Protein AF-A0A958MCW1-F1 (afdb_monomer_lite)

Radius of gyration: 12.0 Å; chains: 1; bounding box: 28×15×32 Å

Structure (mmCIF, N/CA/C/O backbone):
data_AF-A0A958MCW1-F1
#
_entry.id   AF-A0A958MCW1-F1
#
loop_
_atom_site.group_PDB
_atom_site.id
_atom_site.type_symbol
_atom_site.label_atom_id
_atom_site.label_alt_id
_atom_site.label_comp_id
_atom_site.label_asym_id
_atom_site.label_entity_id
_atom_site.label_seq_id
_atom_site.pdbx_PDB_ins_code
_atom_site.Cartn_x
_atom_site.Cartn_y
_atom_site.Cartn_z
_atom_site.occupancy
_atom_site.B_iso_or_equiv
_atom_site.auth_seq_id
_atom_site.auth_comp_id
_atom_site.auth_asym_id
_atom_site.auth_atom_id
_atom_site.pdbx_PDB_model_num
ATOM 1 N N . MET A 1 1 ? 7.429 1.155 5.323 1.00 81.81 1 MET A N 1
ATOM 2 C CA . MET A 1 1 ? 8.038 0.837 4.019 1.00 81.81 1 MET A CA 1
ATOM 3 C C . MET A 1 1 ? 8.267 2.129 3.259 1.00 81.81 1 MET A C 1
ATOM 5 O O . MET A 1 1 ? 7.304 2.860 3.022 1.00 81.81 1 MET A O 1
ATOM 9 N N . THR A 1 2 ? 9.526 2.448 2.969 1.00 84.69 2 THR A N 1
ATOM 10 C CA . THR A 1 2 ? 9.910 3.692 2.283 1.00 84.69 2 THR A CA 1
ATOM 11 C C . THR A 1 2 ? 9.909 3.507 0.763 1.00 84.69 2 THR A C 1
ATOM 13 O O . THR A 1 2 ? 9.854 2.382 0.272 1.00 84.69 2 THR A O 1
ATOM 16 N N . ASN A 1 3 ? 9.955 4.605 0.000 1.00 82.81 3 ASN A N 1
ATOM 17 C CA . ASN A 1 3 ? 10.100 4.515 -1.457 1.00 82.81 3 ASN A CA 1
ATOM 18 C C . ASN A 1 3 ? 11.466 3.925 -1.843 1.00 82.81 3 ASN A C 1
ATOM 20 O O . ASN A 1 3 ? 11.515 3.079 -2.725 1.00 82.81 3 ASN A O 1
ATOM 24 N N . GLN A 1 4 ? 12.537 4.298 -1.139 1.00 84.31 4 GLN A N 1
ATOM 25 C CA . GLN A 1 4 ? 13.897 3.835 -1.424 1.00 84.31 4 GLN A CA 1
ATOM 26 C C . GLN A 1 4 ? 14.042 2.309 -1.274 1.00 84.31 4 GLN A C 1
ATOM 28 O O . GLN A 1 4 ? 14.662 1.662 -2.111 1.00 84.31 4 GLN A O 1
ATOM 33 N N . GLU A 1 5 ? 13.402 1.700 -0.267 1.00 86.44 5 GLU A N 1
ATOM 34 C CA . GLU A 1 5 ? 13.366 0.231 -0.120 1.00 86.44 5 GLU A CA 1
ATOM 35 C C . GLU A 1 5 ? 12.641 -0.488 -1.269 1.00 86.44 5 GLU A C 1
ATOM 37 O O . GLU A 1 5 ? 12.885 -1.673 -1.500 1.00 86.44 5 GLU A O 1
ATOM 42 N N . LEU A 1 6 ? 11.739 0.203 -1.972 1.00 91.19 6 LEU A N 1
ATOM 43 C CA . LEU A 1 6 ? 10.952 -0.356 -3.071 1.00 91.19 6 LEU A CA 1
ATOM 44 C C . LEU A 1 6 ? 11.617 -0.157 -4.440 1.00 91.19 6 LEU A C 1
ATOM 46 O O . LEU A 1 6 ? 11.339 -0.937 -5.343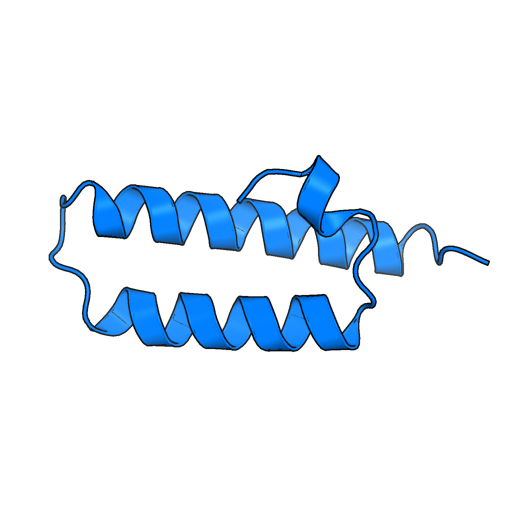 1.00 91.19 6 LEU A O 1
ATOM 50 N N . GLU A 1 7 ? 12.497 0.836 -4.604 1.00 86.44 7 GLU A N 1
ATOM 51 C CA . GLU A 1 7 ? 13.155 1.146 -5.890 1.00 86.44 7 GLU A CA 1
ATOM 52 C C . GLU A 1 7 ? 14.106 0.049 -6.389 1.00 86.44 7 GLU A C 1
ATOM 54 O O . GLU A 1 7 ? 14.370 -0.044 -7.587 1.00 86.44 7 GLU A O 1
ATOM 59 N N . HIS A 1 8 ? 14.603 -0.793 -5.484 1.00 86.19 8 HIS A N 1
ATOM 60 C CA . HIS A 1 8 ? 15.501 -1.904 -5.812 1.00 86.19 8 HIS A CA 1
ATOM 61 C C . HIS A 1 8 ? 14.782 -3.255 -5.944 1.00 86.19 8 HIS A C 1
ATOM 63 O O . HIS A 1 8 ? 15.430 -4.281 -6.144 1.00 86.19 8 HIS A O 1
ATOM 69 N N . ARG A 1 9 ? 13.452 -3.290 -5.795 1.00 89.81 9 ARG A N 1
ATOM 70 C CA . ARG A 1 9 ? 12.663 -4.527 -5.847 1.00 89.81 9 ARG A CA 1
ATOM 71 C C . ARG A 1 9 ? 12.204 -4.802 -7.274 1.00 89.81 9 ARG A C 1
ATOM 73 O O . ARG A 1 9 ? 11.770 -3.904 -7.983 1.00 89.81 9 ARG A O 1
ATOM 80 N N . SER A 1 10 ? 12.225 -6.065 -7.680 1.00 90.88 10 SER A N 1
ATOM 81 C CA . SER A 1 10 ? 11.656 -6.490 -8.962 1.00 90.88 10 SER A CA 1
ATOM 82 C C . SER A 1 10 ? 10.135 -6.301 -9.001 1.00 90.88 10 SER A C 1
ATOM 84 O O . SER A 1 10 ? 9.468 -6.291 -7.968 1.00 90.88 10 SER A O 1
ATOM 86 N N . GLU A 1 11 ? 9.538 -6.253 -10.193 1.00 90.81 11 GLU A N 1
ATOM 87 C CA . GLU A 1 11 ? 8.076 -6.151 -10.336 1.00 90.81 11 GLU A CA 1
ATOM 88 C C . GLU A 1 11 ? 7.326 -7.297 -9.627 1.00 90.81 11 GLU A C 1
ATOM 90 O O . GLU A 1 11 ? 6.291 -7.073 -8.990 1.00 90.81 11 GLU A O 1
ATOM 95 N N . ALA A 1 12 ? 7.869 -8.517 -9.692 1.00 92.56 12 ALA A N 1
ATOM 96 C CA . ALA A 1 12 ? 7.318 -9.681 -9.001 1.00 92.56 12 ALA A CA 1
ATOM 97 C C . ALA A 1 12 ? 7.327 -9.499 -7.472 1.00 92.56 12 ALA A C 1
ATOM 99 O O . ALA A 1 12 ? 6.317 -9.749 -6.817 1.00 92.56 12 ALA A O 1
ATOM 100 N N . GLU A 1 13 ? 8.429 -8.984 -6.919 1.00 94.19 13 GLU A N 1
ATOM 101 C CA . GLU A 1 13 ? 8.570 -8.665 -5.492 1.00 94.19 13 GLU A CA 1
ATOM 102 C C . GLU A 1 13 ? 7.566 -7.587 -5.067 1.00 94.19 13 GLU A C 1
ATOM 104 O O . GLU A 1 13 ? 6.860 -7.738 -4.071 1.00 94.19 13 GLU A O 1
ATOM 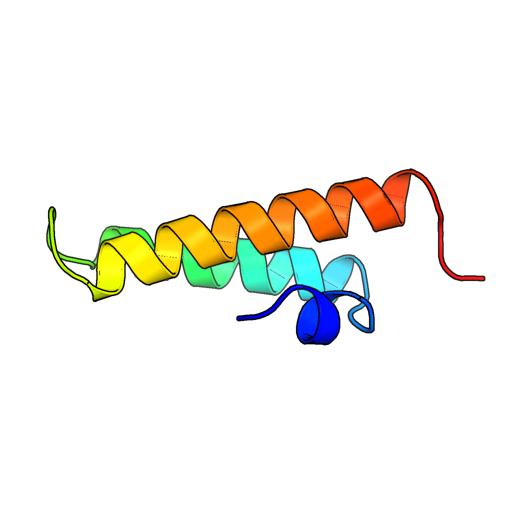109 N N . LEU A 1 14 ? 7.438 -6.517 -5.859 1.00 94.75 14 LEU A N 1
ATOM 110 C CA . LEU A 1 14 ? 6.469 -5.451 -5.607 1.00 94.75 14 LEU A CA 1
ATOM 111 C C . LEU A 1 14 ? 5.025 -5.969 -5.650 1.00 94.75 14 LEU A C 1
ATOM 113 O O . LEU A 1 14 ? 4.190 -5.553 -4.847 1.00 94.75 14 LEU A O 1
ATOM 117 N 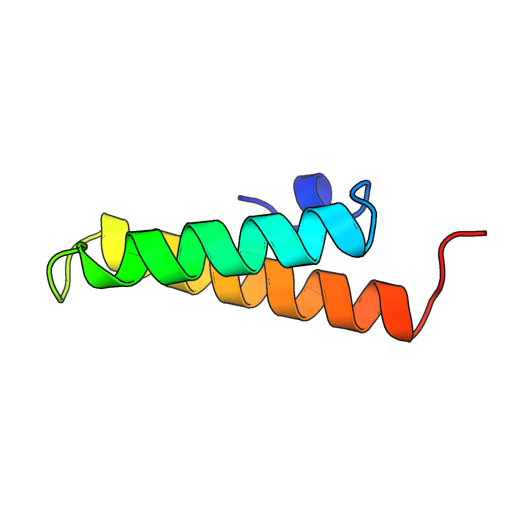N . SER A 1 15 ? 4.722 -6.891 -6.562 1.00 94.31 15 SER A N 1
ATOM 118 C CA . SER A 1 15 ? 3.395 -7.507 -6.669 1.00 94.31 15 SER A CA 1
ATOM 119 C C . SER A 1 15 ? 3.094 -8.427 -5.481 1.00 94.31 15 SER A C 1
ATOM 121 O O . SER A 1 15 ? 1.992 -8.369 -4.930 1.00 94.31 15 SER A O 1
ATOM 123 N N . ALA A 1 16 ? 4.077 -9.212 -5.029 1.00 96.31 16 ALA A N 1
ATOM 124 C CA . ALA A 1 16 ? 3.960 -10.042 -3.831 1.00 96.31 16 ALA A CA 1
ATOM 125 C C . ALA A 1 16 ? 3.745 -9.191 -2.566 1.00 96.31 16 ALA A C 1
ATOM 127 O O . ALA A 1 16 ? 2.821 -9.455 -1.794 1.00 96.31 16 ALA A O 1
ATOM 128 N N . LEU A 1 17 ? 4.525 -8.115 -2.402 1.00 95.50 17 LEU A N 1
ATOM 129 C CA . LEU A 1 17 ? 4.383 -7.168 -1.292 1.00 95.50 17 LEU A CA 1
ATOM 130 C C . LEU A 1 17 ? 3.014 -6.483 -1.299 1.00 95.50 17 LEU A C 1
ATOM 132 O O . LEU A 1 17 ? 2.382 -6.358 -0.250 1.00 95.50 17 LEU A O 1
ATOM 136 N N . PHE A 1 18 ? 2.522 -6.070 -2.471 1.00 95.31 18 PHE A N 1
ATOM 137 C CA . PHE A 1 18 ? 1.189 -5.478 -2.590 1.00 95.31 18 PHE A CA 1
ATOM 138 C C . PHE A 1 18 ? 0.104 -6.438 -2.095 1.00 95.31 18 PHE A C 1
ATOM 140 O O . PHE A 1 18 ? -0.779 -6.029 -1.335 1.00 95.31 18 PHE A O 1
ATOM 147 N N . ARG A 1 19 ? 0.184 -7.718 -2.488 1.00 96.62 19 ARG A N 1
ATOM 148 C CA . ARG A 1 19 ? -0.760 -8.747 -2.038 1.00 96.62 19 ARG A CA 1
ATOM 149 C C . ARG A 1 19 ? -0.687 -8.945 -0.526 1.00 96.62 19 ARG A C 1
ATOM 151 O O . ARG A 1 19 ? -1.714 -8.848 0.136 1.00 96.62 19 ARG A O 1
ATOM 158 N N . GLN A 1 20 ? 0.514 -9.128 0.017 1.00 96.31 20 GLN A N 1
ATOM 159 C CA . GLN A 1 20 ? 0.721 -9.357 1.448 1.00 96.31 20 GLN A CA 1
ATOM 160 C C . GLN A 1 20 ? 0.182 -8.203 2.306 1.00 96.31 20 GLN A C 1
ATOM 162 O O . GLN A 1 20 ? -0.503 -8.431 3.302 1.00 96.31 20 GLN A O 1
ATOM 167 N N . VAL A 1 21 ? 0.460 -6.952 1.924 1.00 95.50 21 VAL A N 1
ATOM 168 C CA . VAL A 1 21 ? -0.034 -5.785 2.672 1.00 95.50 21 VAL A CA 1
ATOM 169 C C . VAL A 1 21 ? -1.553 -5.638 2.519 1.00 95.50 21 VAL A C 1
ATOM 171 O O . VAL A 1 21 ? -2.223 -5.254 3.477 1.00 95.50 21 VAL A O 1
ATOM 174 N N . SER A 1 22 ? -2.113 -5.983 1.355 1.00 95.25 22 SER A N 1
ATOM 175 C CA . SER A 1 22 ? -3.566 -5.973 1.131 1.00 95.25 22 SER A CA 1
ATOM 176 C C . SER A 1 22 ? -4.281 -7.003 2.006 1.00 95.25 22 SER A C 1
ATOM 178 O O . SER A 1 22 ? -5.289 -6.677 2.626 1.00 95.25 22 SER A O 1
ATOM 180 N N . GLU A 1 23 ? -3.736 -8.216 2.111 1.00 95.81 23 GLU A N 1
ATOM 181 C CA . GLU A 1 23 ? -4.237 -9.268 3.002 1.00 95.81 23 GLU A CA 1
ATOM 182 C C . GLU A 1 23 ? -4.140 -8.829 4.469 1.00 95.81 23 GLU A C 1
ATOM 184 O O . GLU A 1 23 ? -5.137 -8.864 5.191 1.00 95.81 23 GLU A O 1
ATOM 189 N N . ALA A 1 24 ? -2.986 -8.305 4.896 1.00 92.69 24 ALA A N 1
ATOM 190 C CA . ALA A 1 24 ? -2.794 -7.809 6.258 1.00 92.69 24 ALA A CA 1
ATOM 191 C C . ALA A 1 24 ? -3.743 -6.649 6.609 1.00 92.69 24 ALA A C 1
ATOM 193 O O . ALA A 1 24 ? -4.217 -6.552 7.739 1.00 92.69 24 ALA A O 1
ATOM 194 N N . LEU A 1 25 ? -4.085 -5.784 5.648 1.00 93.94 25 LEU A N 1
ATOM 195 C CA . LEU A 1 25 ? -5.029 -4.685 5.862 1.00 93.94 25 LEU A CA 1
ATOM 196 C C . LEU A 1 25 ? -6.426 -5.186 6.270 1.00 93.94 25 LEU A C 1
ATOM 198 O O . LEU A 1 25 ? -7.115 -4.494 7.028 1.00 93.94 25 LEU A O 1
ATOM 202 N N . THR A 1 26 ? -6.845 -6.367 5.800 1.00 93.94 26 THR A N 1
ATOM 203 C CA . THR A 1 26 ? -8.180 -6.923 6.095 1.00 93.94 26 THR A CA 1
ATOM 204 C C . THR A 1 26 ? -8.384 -7.234 7.576 1.00 93.94 26 THR A C 1
ATOM 206 O O . THR A 1 26 ? -9.499 -7.094 8.071 1.00 93.94 26 THR A O 1
ATOM 209 N N . VAL A 1 27 ? -7.307 -7.565 8.294 1.00 94.19 27 VAL A N 1
ATOM 210 C CA . VAL A 1 27 ? -7.337 -7.902 9.727 1.00 94.19 27 VAL A CA 1
ATOM 211 C C . VAL A 1 27 ? -6.994 -6.715 10.634 1.00 94.19 27 VAL A C 1
ATOM 213 O O . VAL A 1 27 ? -7.010 -6.841 11.855 1.00 94.19 27 VAL A O 1
ATOM 216 N N . THR A 1 28 ? -6.685 -5.543 10.065 1.00 93.06 28 THR A N 1
ATOM 217 C CA . THR A 1 28 ? -6.376 -4.336 10.852 1.00 93.06 28 THR A CA 1
ATOM 218 C C . THR A 1 28 ? -7.636 -3.609 11.307 1.00 93.06 28 THR A C 1
ATOM 220 O O . THR A 1 28 ? -8.550 -3.350 10.518 1.00 93.06 28 THR A O 1
ATOM 223 N N . GLU A 1 29 ? -7.642 -3.172 12.566 1.00 93.75 29 GLU A N 1
ATOM 224 C CA . GLU A 1 29 ? -8.723 -2.354 13.113 1.00 93.75 29 GLU A CA 1
ATOM 225 C C . GLU A 1 29 ? -8.833 -1.002 12.387 1.00 93.75 29 GLU A C 1
ATOM 227 O O . GLU A 1 29 ? -7.833 -0.347 12.056 1.00 93.75 29 GLU A O 1
ATOM 232 N N . LYS A 1 30 ? -10.070 -0.561 12.142 1.00 91.50 30 LYS A N 1
ATOM 233 C CA . LYS A 1 30 ? -10.359 0.751 11.552 1.00 91.50 30 LYS A CA 1
ATOM 234 C C . LYS A 1 30 ? -9.832 1.872 12.450 1.00 91.50 30 LYS A C 1
ATOM 236 O O . LYS A 1 30 ? -10.003 1.841 13.655 1.00 91.50 30 LYS A O 1
ATOM 241 N N . GLY A 1 31 ? -9.192 2.877 11.854 1.00 91.25 31 GLY A N 1
ATOM 242 C CA . GLY A 1 31 ? -8.638 4.016 12.599 1.00 91.25 31 GLY A CA 1
ATOM 243 C C . GLY A 1 31 ? -7.327 3.730 13.342 1.00 91.25 31 GLY A C 1
ATOM 244 O O . GLY A 1 31 ? -6.682 4.674 13.802 1.00 91.25 31 GLY A O 1
ATOM 245 N N . SER A 1 32 ? -6.871 2.475 13.393 1.00 94.44 32 SER A N 1
ATOM 246 C CA . SER A 1 32 ? -5.588 2.132 14.007 1.00 94.44 32 SER A CA 1
ATOM 247 C C . SER A 1 32 ? -4.398 2.704 13.228 1.00 94.44 32 SER A C 1
ATOM 249 O O . SER A 1 32 ? -4.429 2.877 12.002 1.00 94.44 32 SER A O 1
ATOM 251 N N . THR A 1 33 ? -3.300 2.961 13.941 1.00 94.06 33 THR A N 1
ATOM 252 C CA . THR A 1 33 ? -2.016 3.326 13.321 1.00 94.06 33 THR A CA 1
ATOM 253 C C . THR A 1 33 ? -1.534 2.233 12.366 1.00 94.06 33 THR A C 1
ATOM 255 O O . THR A 1 33 ? -1.041 2.546 11.286 1.00 94.06 33 THR A O 1
ATOM 258 N N . ALA A 1 34 ? -1.754 0.958 12.707 1.00 92.38 34 ALA A N 1
ATOM 259 C CA . ALA A 1 34 ? -1.421 -0.174 11.845 1.00 92.38 34 ALA A CA 1
ATOM 260 C C . ALA A 1 34 ? -2.130 -0.084 10.485 1.00 92.38 34 ALA A C 1
ATOM 262 O O . ALA A 1 34 ? -1.488 -0.220 9.443 1.00 92.38 34 ALA A O 1
ATOM 263 N N . ARG A 1 35 ? -3.428 0.248 10.482 1.00 94.25 35 ARG A N 1
ATOM 264 C CA . ARG A 1 35 ? -4.198 0.442 9.249 1.00 94.25 35 ARG A CA 1
ATOM 265 C C . ARG A 1 35 ? -3.669 1.604 8.410 1.00 94.25 35 ARG A C 1
ATOM 267 O O . ARG A 1 35 ? -3.509 1.453 7.202 1.00 94.25 35 ARG A O 1
ATOM 274 N N . ARG A 1 36 ? -3.367 2.752 9.033 1.00 95.25 36 ARG A N 1
ATOM 275 C CA . ARG A 1 36 ? -2.782 3.908 8.323 1.00 95.25 36 ARG A CA 1
ATOM 276 C C . ARG A 1 36 ? -1.431 3.562 7.693 1.00 95.25 36 ARG A C 1
ATOM 278 O O . ARG A 1 36 ? -1.200 3.891 6.533 1.00 95.25 36 ARG A O 1
ATOM 285 N N . ASN A 1 37 ? -0.578 2.845 8.420 1.00 94.50 37 ASN A N 1
ATOM 286 C CA . ASN A 1 37 ? 0.734 2.422 7.932 1.00 94.50 37 ASN A CA 1
ATOM 287 C C . ASN A 1 37 ? 0.630 1.416 6.775 1.00 94.50 37 ASN A C 1
ATOM 289 O O . ASN A 1 37 ? 1.401 1.498 5.814 1.00 94.50 37 ASN A O 1
ATOM 293 N N . ALA A 1 38 ? -0.329 0.487 6.842 1.00 94.56 38 ALA A N 1
ATOM 294 C CA . ALA A 1 38 ? -0.604 -0.459 5.764 1.00 94.56 38 ALA A CA 1
ATOM 295 C C . ALA A 1 38 ? -1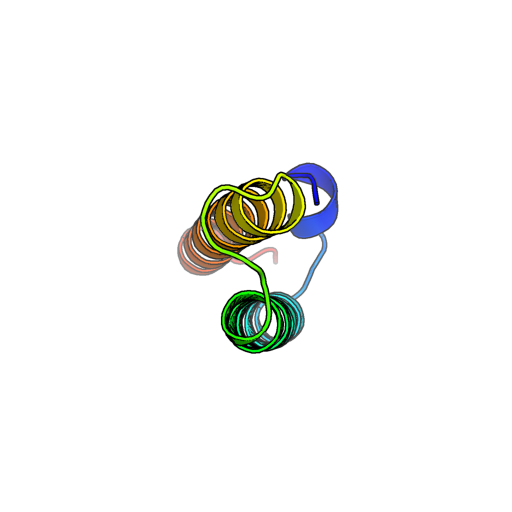.083 0.264 4.493 1.00 94.56 38 ALA A C 1
ATOM 297 O O . ALA A 1 38 ? -0.546 0.020 3.416 1.00 94.56 38 ALA A O 1
ATOM 298 N N . LEU A 1 39 ? -2.009 1.222 4.620 1.00 95.50 39 LEU A N 1
ATOM 299 C CA . LEU A 1 39 ? -2.473 2.046 3.495 1.00 95.50 39 LEU A CA 1
ATOM 300 C C . LEU A 1 39 ? -1.338 2.859 2.858 1.00 95.50 39 LEU A C 1
ATOM 302 O O . LEU A 1 39 ? -1.178 2.832 1.639 1.00 95.50 39 LEU A O 1
ATOM 306 N N . ALA A 1 40 ? -0.507 3.517 3.671 1.00 95.38 40 ALA A N 1
ATOM 307 C CA . ALA A 1 40 ? 0.657 4.250 3.174 1.00 95.38 40 ALA A CA 1
ATOM 308 C C . ALA A 1 40 ? 1.647 3.327 2.438 1.00 95.38 40 ALA A C 1
ATOM 310 O O . ALA A 1 40 ? 2.203 3.691 1.403 1.00 95.38 40 ALA A O 1
ATOM 311 N N . SER A 1 41 ? 1.836 2.102 2.939 1.00 95.00 41 SER A N 1
ATOM 312 C CA . SER A 1 41 ? 2.695 1.106 2.291 1.00 95.00 41 SER A CA 1
ATOM 313 C C . SER A 1 41 ? 2.126 0.650 0.942 1.00 95.00 41 SER A C 1
ATOM 315 O O . SER A 1 41 ? 2.884 0.561 -0.021 1.00 95.00 41 SER A O 1
ATOM 317 N N . LEU A 1 42 ? 0.808 0.430 0.835 1.00 96.06 42 LEU A N 1
ATOM 318 C CA . LEU A 1 42 ? 0.147 0.102 -0.438 1.00 96.06 42 LEU A CA 1
ATOM 319 C C . LEU A 1 42 ? 0.303 1.214 -1.477 1.00 96.06 42 LEU A C 1
ATOM 321 O O . LEU A 1 42 ? 0.589 0.922 -2.640 1.00 96.06 42 LEU A O 1
ATOM 325 N N . GLU A 1 43 ? 0.155 2.478 -1.070 1.00 95.56 43 GLU A N 1
ATOM 326 C CA . GLU A 1 43 ? 0.352 3.612 -1.976 1.00 95.56 43 GLU A CA 1
ATOM 327 C C . GLU A 1 43 ? 1.797 3.664 -2.491 1.00 95.56 43 GLU A C 1
ATOM 329 O O . GLU A 1 43 ? 2.020 3.777 -3.700 1.00 95.56 43 GLU A O 1
ATOM 334 N N . ASN A 1 44 ? 2.781 3.506 -1.601 1.00 95.38 44 ASN A N 1
ATOM 335 C CA . ASN A 1 44 ? 4.193 3.483 -1.982 1.00 95.38 44 ASN A CA 1
ATOM 336 C C . ASN A 1 44 ? 4.506 2.336 -2.960 1.00 95.38 44 ASN A C 1
ATOM 338 O O . ASN A 1 44 ? 5.159 2.568 -3.979 1.00 95.38 44 ASN A O 1
ATOM 342 N N . ILE A 1 45 ? 3.991 1.125 -2.712 1.00 94.94 45 ILE A N 1
ATOM 343 C CA . ILE A 1 45 ? 4.166 -0.020 -3.623 1.00 94.94 45 ILE A CA 1
ATOM 344 C C . ILE A 1 45 ? 3.511 0.252 -4.984 1.00 94.94 45 ILE A C 1
ATOM 346 O O . ILE A 1 45 ? 4.115 -0.010 -6.023 1.00 94.94 45 ILE A O 1
ATOM 350 N N . SER A 1 46 ? 2.298 0.810 -5.003 1.00 92.75 46 SER A N 1
ATOM 351 C CA . SER A 1 46 ? 1.593 1.156 -6.245 1.00 92.75 46 SER A CA 1
ATOM 352 C C . SER A 1 46 ? 2.383 2.164 -7.091 1.00 92.75 46 SER A C 1
ATOM 354 O O . SER A 1 46 ? 2.564 1.984 -8.303 1.00 92.75 46 SER A O 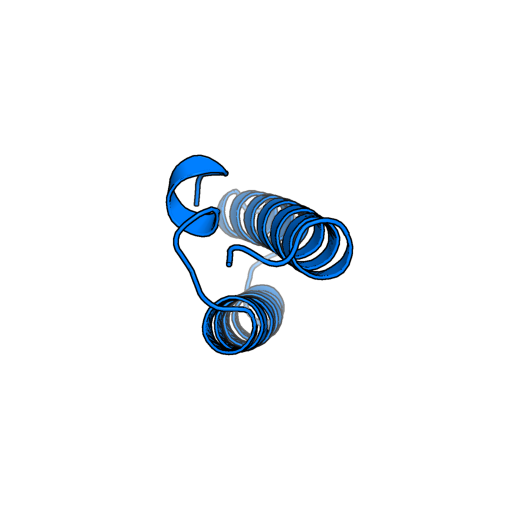1
ATOM 356 N N . ARG A 1 47 ? 2.949 3.190 -6.440 1.00 92.19 47 ARG A N 1
ATOM 357 C CA . ARG A 1 47 ? 3.841 4.161 -7.089 1.00 92.19 47 ARG A CA 1
ATOM 358 C C . ARG A 1 47 ? 5.097 3.484 -7.638 1.00 92.19 47 ARG A C 1
ATOM 360 O O . ARG A 1 47 ? 5.465 3.764 -8.775 1.00 92.19 47 ARG A O 1
ATOM 367 N N . ALA A 1 48 ? 5.735 2.595 -6.875 1.00 92.12 48 ALA A N 1
ATOM 368 C CA . ALA A 1 48 ? 6.922 1.862 -7.322 1.00 92.12 48 ALA A CA 1
ATOM 369 C C . ALA A 1 48 ? 6.624 0.979 -8.548 1.00 92.12 48 ALA A C 1
ATOM 371 O O . ALA A 1 48 ? 7.323 1.079 -9.553 1.00 92.12 48 ALA A O 1
ATOM 372 N N . ARG A 1 49 ? 5.523 0.213 -8.538 1.00 91.12 49 ARG A N 1
ATOM 373 C CA . ARG A 1 49 ? 5.086 -0.596 -9.696 1.00 91.12 49 ARG A CA 1
ATOM 374 C C . ARG A 1 49 ? 4.868 0.257 -10.945 1.00 91.12 49 ARG A C 1
ATOM 376 O O . ARG A 1 49 ? 5.318 -0.099 -12.028 1.00 91.12 49 ARG A O 1
ATOM 383 N N . THR A 1 50 ? 4.229 1.415 -10.785 1.00 89.44 50 THR A N 1
ATOM 384 C CA . THR A 1 50 ? 4.010 2.356 -11.895 1.00 89.44 50 THR A CA 1
ATOM 385 C C . THR A 1 50 ? 5.330 2.899 -12.448 1.00 89.44 50 THR A C 1
ATOM 387 O O . THR A 1 50 ? 5.464 3.065 -13.661 1.00 89.44 50 THR A O 1
ATOM 390 N N . ARG A 1 51 ? 6.317 3.170 -11.582 1.00 87.56 51 ARG A N 1
ATOM 391 C CA . ARG A 1 51 ? 7.657 3.594 -12.012 1.00 87.56 51 ARG A CA 1
ATOM 392 C C . ARG A 1 51 ? 8.384 2.490 -12.771 1.00 87.56 51 ARG A C 1
ATOM 394 O O . ARG A 1 51 ? 8.920 2.794 -13.825 1.00 87.56 51 ARG A O 1
ATOM 401 N N . HIS A 1 52 ? 8.330 1.240 -12.308 1.00 83.00 52 HIS A N 1
ATOM 402 C CA . HIS A 1 52 ? 8.917 0.096 -13.019 1.00 83.00 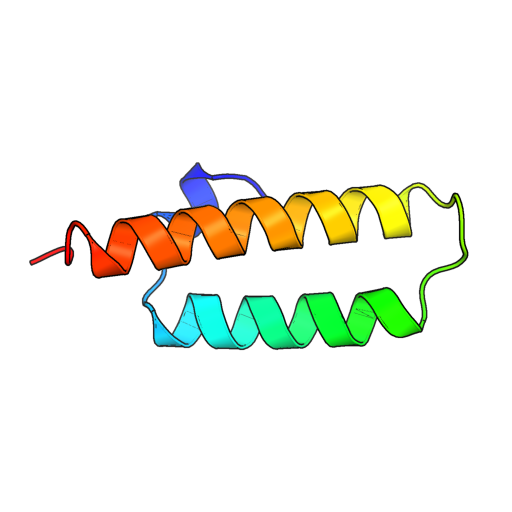52 HIS A CA 1
ATOM 403 C C . HIS A 1 52 ? 8.311 -0.106 -14.410 1.00 83.00 52 HIS A C 1
ATOM 405 O O . HIS A 1 52 ? 9.040 -0.354 -15.363 1.00 83.00 52 HIS A O 1
ATOM 411 N N . PHE A 1 53 ? 6.992 0.060 -14.545 1.00 76.88 53 PHE A N 1
ATOM 412 C CA . PHE A 1 53 ? 6.335 -0.034 -15.848 1.00 76.88 53 PHE A CA 1
ATOM 413 C C . PHE A 1 53 ? 6.761 1.094 -16.801 1.00 76.88 53 PHE A C 1
ATOM 415 O O . PHE A 1 53 ? 6.934 0.874 -17.997 1.00 76.88 53 PHE A O 1
ATOM 422 N N . LYS A 1 54 ? 6.934 2.317 -16.281 1.00 74.50 54 LYS A N 1
ATOM 423 C CA . LYS A 1 54 ? 7.337 3.484 -17.085 1.00 74.50 54 LYS A CA 1
ATOM 424 C C . LYS A 1 54 ? 8.837 3.530 -17.387 1.00 74.50 54 LYS A C 1
ATOM 426 O O . LYS A 1 54 ? 9.221 4.052 -18.428 1.00 74.50 54 LYS A O 1
ATOM 431 N N . PHE A 1 55 ? 9.663 3.008 -16.488 1.00 67.81 55 PHE A N 1
ATOM 432 C CA . PHE A 1 55 ? 11.121 3.018 -16.559 1.00 67.81 55 PHE A CA 1
ATOM 433 C C . PHE A 1 55 ? 11.643 1.648 -16.114 1.00 67.81 55 PHE A C 1
ATOM 435 O O . PHE A 1 55 ? 12.034 1.484 -14.955 1.00 67.81 55 PHE A O 1
ATOM 442 N N . PRO A 1 56 ? 11.617 0.643 -17.004 1.00 65.12 56 PRO A N 1
ATOM 443 C CA . PRO A 1 56 ? 12.189 -0.655 -16.687 1.00 65.12 56 PRO A CA 1
ATOM 444 C C . PRO A 1 56 ? 13.687 -0.474 -16.410 1.00 65.12 56 PRO A C 1
ATOM 446 O O . PRO A 1 56 ? 14.431 -0.031 -17.286 1.00 65.12 56 PRO A O 1
ATOM 449 N N . GLN A 1 57 ? 14.104 -0.771 -15.176 1.00 62.62 57 GLN A N 1
ATOM 450 C CA . GLN A 1 57 ? 15.512 -0.822 -14.772 1.00 62.62 57 GLN A CA 1
ATOM 451 C C . GLN A 1 57 ? 16.204 -1.864 -15.671 1.00 62.62 57 GLN A C 1
ATOM 453 O O . GLN A 1 57 ? 15.849 -3.042 -15.612 1.00 62.62 57 GLN A O 1
ATOM 458 N N . ARG A 1 58 ? 17.080 -1.407 -16.575 1.00 55.66 58 ARG A N 1
ATOM 459 C CA . ARG A 1 58 ? 17.827 -2.239 -17.533 1.00 55.66 58 ARG A CA 1
ATOM 460 C C . ARG A 1 58 ? 19.081 -2.827 -16.910 1.00 55.66 58 ARG A C 1
ATOM 462 O O . ARG A 1 58 ? 19.717 -2.101 -16.117 1.00 55.66 58 ARG A O 1
#

pLDDT: mean 89.66, std 8.81, range [55.66, 96.62]

Sequence (58 aa):
MTNQELEHRSEAELSALFRQVSEALTVTEKGSTARRNALASLENISRARTRHFKFPQR

Foldseek 3Di:
DDLVVLLPDDLVRLVVLLVVLVVVLVPDDPPDPSNVVSVVSNVSSVVSNVCCVVDPPD

Secondary structure (DSSP, 8-state):
--HHHHHTS-HHHHHHHHHHHHHHHHTSPTT-HHHHHHHHHHHHHHHHHHHHHHS---